Protein AF-A0A9E6MUD1-F1 (afdb_monomer_lite)

Radius of gyration: 17.08 Å; chains: 1; bounding box: 50×46×44 Å

Structure (mmCIF, N/CA/C/O backbone):
data_AF-A0A9E6MUD1-F1
#
_entry.id   AF-A0A9E6MUD1-F1
#
loop_
_atom_site.group_PDB
_atom_site.id
_atom_site.type_symbol
_atom_site.label_atom_id
_atom_site.label_alt_id
_atom_site.label_comp_id
_atom_site.label_asym_id
_atom_site.label_entity_id
_atom_site.label_seq_id
_atom_site.pdbx_PDB_ins_code
_atom_site.Cartn_x
_atom_site.Cartn_y
_atom_site.Cartn_z
_atom_site.occupancy
_atom_site.B_iso_or_equiv
_atom_site.auth_seq_id
_atom_site.auth_comp_id
_atom_site.auth_asym_id
_atom_site.auth_atom_id
_atom_site.pdbx_PDB_model_num
ATOM 1 N N . MET A 1 1 ? -34.913 -24.193 17.769 1.00 39.28 1 MET A N 1
ATOM 2 C CA . MET A 1 1 ? -33.590 -23.808 17.225 1.00 39.28 1 MET A CA 1
ATOM 3 C C . MET A 1 1 ? -32.817 -23.092 18.323 1.00 39.28 1 MET A C 1
ATOM 5 O O . MET A 1 1 ? -33.292 -22.069 18.797 1.00 39.28 1 MET A O 1
ATOM 9 N N . SER A 1 2 ? -31.700 -23.650 18.797 1.00 45.00 2 SER A N 1
ATOM 10 C CA . SER A 1 2 ? -30.899 -23.025 19.860 1.00 45.00 2 SER A CA 1
ATOM 11 C C . SER A 1 2 ? -30.096 -21.855 19.281 1.00 45.00 2 SER A C 1
ATOM 13 O O . SER A 1 2 ? -29.268 -22.062 18.393 1.00 45.00 2 SER A O 1
ATOM 15 N N . LYS A 1 3 ? -30.352 -20.624 19.745 1.00 54.44 3 LYS A N 1
ATOM 16 C CA . LYS A 1 3 ? -29.480 -19.472 19.473 1.00 54.44 3 LYS A CA 1
ATOM 17 C C . LYS A 1 3 ? -28.209 -19.672 20.300 1.00 54.44 3 LYS A C 1
ATOM 19 O O . LYS A 1 3 ? -28.211 -19.395 21.495 1.00 54.44 3 LYS A O 1
ATOM 24 N N . ARG A 1 4 ? -27.138 -20.186 19.686 1.00 55.88 4 ARG A N 1
ATOM 25 C CA . ARG A 1 4 ? -25.810 -20.210 20.319 1.00 55.88 4 ARG A CA 1
ATOM 26 C C . ARG A 1 4 ? -25.371 -18.769 20.573 1.00 55.88 4 ARG 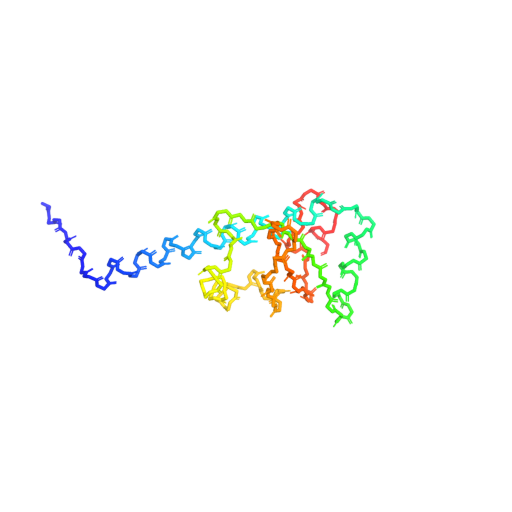A C 1
ATOM 28 O O . ARG A 1 4 ? -25.088 -18.027 19.636 1.00 55.88 4 ARG A O 1
ATOM 35 N N . THR A 1 5 ? -25.346 -18.374 21.839 1.00 66.00 5 THR A N 1
ATOM 36 C CA . THR A 1 5 ? -24.753 -17.111 22.274 1.00 66.00 5 THR A CA 1
ATOM 37 C C . THR A 1 5 ? -23.238 -17.250 22.172 1.00 66.00 5 THR A C 1
ATOM 39 O O . THR A 1 5 ? -22.660 -18.089 22.856 1.00 66.00 5 THR A O 1
ATOM 42 N N . LEU A 1 6 ? -22.608 -16.462 21.297 1.00 72.75 6 LEU A N 1
ATOM 43 C CA . LEU A 1 6 ? -21.149 -16.422 21.169 1.00 72.75 6 LEU A CA 1
ATOM 44 C C . LEU A 1 6 ? -20.515 -16.072 22.519 1.00 72.75 6 LEU A C 1
ATOM 46 O O . LEU A 1 6 ? -20.960 -15.141 23.200 1.00 72.75 6 LEU A O 1
ATOM 50 N N . THR A 1 7 ? -19.459 -16.792 22.879 1.00 81.56 7 THR A N 1
ATOM 51 C CA . THR A 1 7 ? -18.620 -16.489 24.038 1.00 81.56 7 THR A CA 1
ATOM 52 C C . THR A 1 7 ? -17.938 -15.128 23.870 1.00 81.56 7 THR A C 1
ATOM 54 O O . THR A 1 7 ? -17.781 -14.609 22.761 1.00 81.56 7 THR A O 1
ATOM 57 N N . SER A 1 8 ? -17.489 -14.528 24.974 1.00 72.88 8 SER A N 1
ATOM 58 C CA . SER A 1 8 ? -16.741 -13.264 24.930 1.00 72.88 8 SER A CA 1
ATOM 59 C C . SER A 1 8 ? -15.475 -13.366 24.067 1.00 72.88 8 SER A C 1
ATOM 61 O O . SER A 1 8 ? -15.161 -12.425 23.346 1.00 72.88 8 SER A O 1
ATOM 63 N N . GLY A 1 9 ? -14.792 -14.517 24.080 1.00 73.25 9 GLY A N 1
ATOM 64 C CA . GLY A 1 9 ? -13.624 -14.777 23.233 1.00 73.25 9 GLY A CA 1
ATOM 65 C C . GLY A 1 9 ? -13.966 -14.803 21.743 1.00 73.25 9 GLY A C 1
ATOM 66 O O . GLY A 1 9 ? -13.310 -14.128 20.955 1.00 73.25 9 GLY A O 1
ATOM 67 N N . GLU A 1 10 ? -15.042 -15.494 21.357 1.00 76.06 10 GLU A N 1
ATOM 68 C CA . GLU A 1 10 ? -15.517 -15.521 19.965 1.00 76.06 10 GLU A CA 1
ATOM 69 C C . GLU A 1 10 ? -15.979 -14.141 19.485 1.00 76.06 10 GLU A C 1
ATOM 71 O O . GLU A 1 10 ? -15.759 -13.781 18.334 1.00 76.06 10 GLU A O 1
ATOM 76 N N . ARG A 1 11 ? -16.584 -13.330 20.362 1.00 61.22 11 ARG A N 1
ATOM 77 C CA . ARG A 1 11 ? -16.950 -11.940 20.047 1.00 61.22 11 ARG A CA 1
ATOM 78 C C . ARG A 1 11 ? -15.724 -11.061 19.807 1.00 61.22 11 ARG A C 1
ATOM 80 O O . ARG A 1 11 ? -15.732 -10.278 18.863 1.00 61.22 11 ARG A O 1
ATOM 87 N N . ILE A 1 12 ? -14.683 -11.203 20.629 1.00 67.50 12 ILE A N 1
ATOM 88 C CA . ILE A 1 12 ? -13.417 -10.471 20.469 1.00 67.50 12 ILE A CA 1
ATOM 89 C C . ILE A 1 12 ? -12.706 -10.904 19.185 1.00 67.50 12 ILE A C 1
ATOM 91 O O . ILE A 1 12 ? -12.235 -10.047 18.442 1.00 67.50 12 ILE A O 1
ATOM 95 N N . GLN A 1 13 ? -12.654 -12.207 18.898 1.00 69.12 13 GLN A N 1
ATOM 96 C CA . GLN A 1 13 ? -12.031 -12.709 17.677 1.00 69.12 13 GLN A CA 1
ATOM 97 C C . GLN A 1 13 ? -12.813 -12.279 16.434 1.00 69.12 13 GLN A C 1
ATOM 99 O O . GLN A 1 13 ? -12.215 -11.718 15.530 1.00 69.12 13 GLN A O 1
ATOM 104 N N . ASN A 1 14 ? -14.144 -12.398 16.429 1.00 64.94 14 ASN A N 1
ATOM 105 C CA . ASN A 1 14 ? -14.965 -11.890 15.327 1.00 64.94 14 ASN A CA 1
ATOM 106 C C . ASN A 1 14 ? -14.790 -10.379 15.129 1.00 64.94 14 ASN A C 1
ATOM 108 O O . ASN A 1 14 ? -14.696 -9.922 13.995 1.00 64.94 14 ASN A O 1
ATOM 112 N N . ALA A 1 15 ? -14.719 -9.593 16.208 1.00 59.78 15 ALA A N 1
ATOM 113 C CA . ALA A 1 15 ? -14.462 -8.158 16.104 1.00 59.78 15 ALA A CA 1
ATOM 114 C C . ALA A 1 15 ? -13.083 -7.870 15.484 1.00 59.78 15 ALA A C 1
ATOM 116 O O . ALA A 1 15 ? -12.974 -6.985 14.637 1.00 59.78 15 ALA A O 1
ATOM 117 N N . ARG A 1 16 ? -12.056 -8.647 15.857 1.00 66.88 16 ARG A N 1
ATOM 118 C CA . ARG A 1 16 ? -10.707 -8.577 15.271 1.00 66.88 16 ARG A CA 1
ATOM 119 C C . ARG A 1 16 ? -10.666 -9.030 13.816 1.00 66.88 16 ARG A C 1
ATOM 121 O O . ARG A 1 16 ? -9.953 -8.434 13.021 1.00 66.88 16 ARG A O 1
ATOM 128 N N . ASP A 1 17 ? -11.417 -10.059 13.452 1.00 68.38 17 ASP A N 1
ATOM 129 C CA . ASP A 1 17 ? -11.456 -10.575 12.084 1.00 68.38 17 ASP A CA 1
ATOM 130 C C . ASP A 1 17 ? -12.158 -9.574 11.157 1.00 68.38 17 ASP A C 1
ATOM 132 O O . ASP A 1 17 ? -11.660 -9.269 10.073 1.00 68.38 17 ASP A O 1
ATOM 136 N N . ILE A 1 18 ? -13.265 -8.982 11.616 1.00 67.00 18 ILE A N 1
ATOM 137 C CA . ILE A 1 18 ? -13.975 -7.914 10.901 1.00 67.00 18 ILE A CA 1
ATOM 138 C C . ILE A 1 18 ? -13.078 -6.681 10.741 1.00 67.00 18 ILE A C 1
ATOM 140 O O . ILE A 1 18 ? -12.978 -6.139 9.637 1.00 67.00 18 ILE A O 1
ATOM 144 N N . SER A 1 19 ? -12.399 -6.245 11.809 1.00 68.88 19 SER A N 1
ATOM 145 C CA . SER A 1 19 ? -11.494 -5.095 11.730 1.00 68.88 19 SER A CA 1
ATOM 146 C C . SER A 1 19 ? -10.283 -5.386 10.838 1.00 68.88 19 SER A C 1
ATOM 148 O O . SER A 1 19 ? -9.922 -4.550 10.014 1.00 68.88 19 SER A O 1
ATOM 150 N N . SER A 1 20 ? -9.717 -6.593 10.902 1.00 74.00 20 SER A N 1
ATOM 151 C CA . SER A 1 20 ? -8.620 -7.045 10.038 1.00 74.00 20 SER A CA 1
ATOM 152 C C . SER A 1 20 ? -8.985 -6.965 8.554 1.00 74.00 20 SER A C 1
ATOM 154 O O . SER A 1 20 ? -8.207 -6.440 7.757 1.00 74.00 20 SER A O 1
ATOM 156 N N . VAL A 1 21 ? -10.196 -7.390 8.170 1.00 80.69 21 VAL A N 1
ATOM 157 C CA . VAL A 1 21 ? -10.686 -7.246 6.788 1.00 80.69 21 VAL A CA 1
ATOM 158 C C . VAL A 1 21 ? -10.814 -5.773 6.395 1.00 80.69 21 VAL A C 1
ATOM 160 O O . VAL A 1 21 ? -10.421 -5.401 5.286 1.00 80.69 21 VAL A O 1
ATOM 163 N N . ALA A 1 22 ? -11.325 -4.922 7.288 1.00 83.62 22 ALA A N 1
ATOM 164 C CA . ALA A 1 22 ? -11.442 -3.489 7.027 1.00 83.62 22 ALA A CA 1
ATOM 165 C C . ALA A 1 22 ? -10.067 -2.844 6.783 1.00 83.62 22 ALA A C 1
ATOM 167 O O . ALA A 1 22 ? -9.878 -2.182 5.762 1.00 83.62 22 ALA A O 1
ATOM 168 N N . TYR A 1 23 ? -9.081 -3.108 7.645 1.00 83.19 23 TYR A N 1
ATOM 169 C CA . TYR A 1 23 ? -7.721 -2.587 7.486 1.00 83.19 23 TYR A CA 1
ATOM 170 C C . TYR A 1 23 ? -6.993 -3.178 6.280 1.00 83.19 23 TYR A C 1
ATOM 172 O O . TYR A 1 23 ? -6.259 -2.467 5.597 1.00 83.19 23 TYR A O 1
ATOM 180 N N . HIS A 1 24 ? -7.218 -4.455 5.966 1.00 87.56 24 HIS A N 1
ATOM 181 C CA . HIS A 1 24 ? -6.708 -5.074 4.746 1.00 87.56 24 HIS A CA 1
ATOM 182 C C . HIS A 1 24 ? -7.226 -4.353 3.497 1.00 87.56 24 HIS A C 1
ATOM 184 O O . HIS A 1 24 ? -6.453 -4.016 2.595 1.00 87.56 24 HIS A O 1
ATOM 190 N N . ASN A 1 25 ? -8.533 -4.099 3.439 1.00 87.69 25 ASN A N 1
ATOM 191 C CA . ASN A 1 25 ? -9.151 -3.403 2.316 1.00 87.69 25 ASN A CA 1
ATOM 192 C C . ASN A 1 25 ? -8.666 -1.954 2.217 1.00 87.69 25 ASN A C 1
ATOM 194 O O . ASN A 1 25 ? -8.313 -1.515 1.121 1.00 87.69 25 ASN A O 1
ATOM 198 N N . GLU A 1 26 ? -8.583 -1.247 3.346 1.00 88.62 26 GLU A N 1
ATOM 199 C CA . GLU A 1 26 ? -8.103 0.134 3.387 1.00 88.62 26 GLU A CA 1
ATOM 200 C C . GLU A 1 26 ? -6.639 0.228 2.950 1.00 88.62 26 GLU A C 1
ATOM 202 O O . GLU A 1 26 ? -6.326 0.991 2.041 1.00 88.62 26 GLU A O 1
ATOM 207 N N . LEU A 1 27 ? -5.745 -0.611 3.484 1.00 89.38 27 LEU A N 1
ATOM 208 C CA . LEU A 1 27 ? -4.339 -0.623 3.077 1.00 89.38 27 LEU A CA 1
ATOM 209 C C . LEU A 1 27 ? -4.184 -0.939 1.581 1.00 89.38 27 LEU A C 1
ATOM 211 O O . LEU A 1 27 ? -3.397 -0.295 0.886 1.00 89.38 27 LEU A O 1
ATOM 215 N N . SER A 1 28 ? -4.956 -1.896 1.050 1.00 89.31 28 SER A N 1
ATOM 216 C CA . SER A 1 28 ? -4.931 -2.197 -0.387 1.00 89.31 28 SER A CA 1
ATOM 217 C C . SER A 1 28 ? -5.384 -1.004 -1.227 1.00 89.31 28 SER A C 1
ATOM 219 O O . SER A 1 28 ? -4.754 -0.694 -2.239 1.00 89.31 28 SER A O 1
ATOM 221 N N . LYS A 1 29 ? -6.458 -0.330 -0.808 1.00 90.62 29 LYS A N 1
ATOM 222 C CA . LYS A 1 29 ? -6.997 0.857 -1.474 1.00 90.62 29 LYS A CA 1
ATOM 223 C C . LYS A 1 29 ? -5.987 2.003 -1.458 1.00 90.62 29 LYS A C 1
ATOM 225 O O . LYS A 1 29 ? -5.683 2.542 -2.518 1.00 90.62 29 LYS A O 1
ATOM 230 N N . VAL A 1 30 ? -5.433 2.318 -0.291 1.00 90.94 30 VAL A N 1
ATOM 231 C CA . VAL A 1 30 ? -4.468 3.404 -0.083 1.00 90.94 30 VAL A CA 1
ATOM 232 C C . VAL A 1 30 ? -3.245 3.231 -0.982 1.00 90.94 30 VAL A C 1
ATOM 234 O O . VAL A 1 30 ? -2.892 4.147 -1.721 1.00 90.94 30 VAL A O 1
ATOM 237 N N . VAL A 1 31 ? -2.637 2.039 -1.007 1.00 91.06 31 VAL A N 1
ATOM 238 C CA . VAL A 1 31 ? -1.457 1.794 -1.855 1.00 91.06 31 VAL A CA 1
ATOM 239 C C . VAL A 1 31 ? -1.817 1.857 -3.346 1.00 91.06 31 VAL A C 1
ATOM 241 O O . VAL A 1 31 ? -1.049 2.401 -4.135 1.00 91.06 31 VAL A O 1
ATOM 244 N N . ARG A 1 32 ? -2.985 1.346 -3.760 1.00 91.06 32 ARG A N 1
ATOM 245 C CA . ARG A 1 32 ? -3.435 1.408 -5.166 1.00 91.06 32 ARG A CA 1
ATOM 246 C C . ARG A 1 32 ? -3.658 2.839 -5.645 1.00 91.06 32 ARG A C 1
ATOM 248 O O . ARG A 1 32 ? -3.231 3.174 -6.748 1.00 91.06 32 ARG A O 1
ATOM 255 N N . GLU A 1 33 ? -4.319 3.666 -4.840 1.00 90.69 33 GLU A N 1
ATOM 256 C CA . GLU A 1 33 ? -4.548 5.073 -5.183 1.00 90.69 33 GLU A CA 1
ATOM 257 C C . GLU A 1 33 ? -3.224 5.852 -5.230 1.00 90.69 33 GLU A C 1
ATOM 259 O O . GLU A 1 33 ? -3.049 6.669 -6.130 1.00 90.69 33 GLU A O 1
ATOM 264 N N . ALA A 1 34 ? -2.248 5.511 -4.376 1.00 91.06 34 ALA A N 1
ATOM 265 C CA . ALA A 1 34 ? -0.893 6.068 -4.443 1.00 91.06 34 ALA A CA 1
ATOM 266 C C . ALA A 1 34 ? -0.210 5.817 -5.796 1.00 91.06 34 ALA A C 1
ATOM 268 O O . ALA A 1 34 ? 0.496 6.678 -6.297 1.00 91.06 34 ALA A O 1
ATOM 269 N N . PHE A 1 35 ? -0.406 4.641 -6.401 1.00 91.56 35 PHE A N 1
ATOM 270 C CA . PHE A 1 35 ? 0.142 4.347 -7.731 1.00 91.56 35 PHE A CA 1
ATOM 271 C C . PHE A 1 35 ? -0.667 4.972 -8.863 1.00 91.56 35 PHE A C 1
ATOM 273 O O . PHE A 1 35 ? -0.105 5.318 -9.896 1.00 91.56 35 PHE A O 1
ATOM 280 N N . LYS A 1 36 ? -1.982 5.103 -8.690 1.00 90.31 36 LYS A N 1
ATOM 281 C CA . LYS A 1 36 ? -2.880 5.685 -9.693 1.00 90.31 36 LYS A CA 1
ATOM 282 C C . LYS A 1 36 ? -2.637 7.182 -9.901 1.00 90.31 36 LYS A C 1
ATOM 284 O O . LYS A 1 36 ? -2.891 7.678 -10.992 1.00 90.31 36 LYS A O 1
ATOM 289 N N . SER A 1 37 ? -2.157 7.890 -8.878 1.00 89.00 37 SER A N 1
ATOM 290 C CA . SER A 1 37 ? -1.788 9.306 -8.976 1.00 89.00 37 SER A CA 1
ATOM 291 C C . SER A 1 37 ? -0.428 9.545 -9.647 1.00 89.00 37 SER A C 1
ATOM 293 O O . SER A 1 37 ? -0.087 10.694 -9.927 1.00 89.00 37 SER A O 1
ATOM 295 N N . LEU A 1 38 ? 0.347 8.490 -9.930 1.00 90.94 38 LEU A N 1
ATOM 296 C CA . LEU A 1 38 ? 1.663 8.597 -10.558 1.00 90.94 38 LEU A CA 1
ATOM 297 C C . LEU A 1 38 ? 1.578 8.449 -12.086 1.00 90.94 38 LEU A C 1
ATOM 299 O O . LEU A 1 38 ? 0.830 7.606 -12.582 1.00 90.94 38 LEU A O 1
ATOM 303 N N . PRO A 1 39 ? 2.397 9.191 -12.853 1.00 92.25 39 PRO A N 1
ATOM 304 C CA . PRO A 1 39 ? 2.540 8.963 -14.289 1.00 92.25 39 PRO A CA 1
ATOM 305 C C . PRO A 1 39 ? 3.065 7.554 -14.609 1.00 92.25 39 PRO A C 1
ATOM 307 O O . PRO A 1 39 ? 3.946 7.047 -13.915 1.00 92.25 39 PRO A O 1
ATOM 310 N N . ASP A 1 40 ? 2.640 6.957 -15.725 1.00 91.38 40 ASP A N 1
ATOM 311 C CA . ASP A 1 40 ? 3.087 5.619 -16.163 1.00 91.38 40 ASP A CA 1
ATOM 312 C C . ASP A 1 40 ? 4.620 5.460 -16.197 1.00 91.38 40 ASP A C 1
ATOM 314 O O . ASP A 1 40 ? 5.161 4.409 -15.840 1.00 91.38 40 ASP A O 1
ATOM 318 N N . ALA A 1 41 ? 5.345 6.502 -16.619 1.00 93.06 41 ALA A N 1
ATOM 319 C CA . ALA A 1 41 ? 6.809 6.501 -16.645 1.00 93.06 41 ALA A CA 1
ATOM 320 C C . ALA A 1 41 ? 7.415 6.390 -15.233 1.00 93.06 41 ALA A C 1
ATOM 322 O O . ALA A 1 41 ? 8.390 5.663 -15.027 1.00 93.06 41 ALA A O 1
ATOM 323 N N . GLU A 1 42 ? 6.804 7.062 -14.257 1.00 94.44 42 GLU A N 1
ATOM 324 C CA . GLU A 1 42 ? 7.190 6.997 -12.850 1.00 94.44 42 GLU A CA 1
ATOM 325 C C . GLU A 1 42 ? 6.918 5.600 -12.288 1.00 94.44 42 GLU A C 1
ATOM 327 O O . GLU A 1 42 ? 7.813 4.976 -11.722 1.00 94.44 42 GLU A O 1
ATOM 332 N N . VAL A 1 43 ? 5.730 5.044 -12.548 1.00 93.94 43 VAL A N 1
ATOM 333 C CA . VAL A 1 43 ? 5.376 3.677 -12.138 1.00 93.94 43 VAL A CA 1
ATOM 334 C C . VAL A 1 43 ? 6.376 2.658 -12.689 1.00 93.94 43 VAL A C 1
ATOM 336 O O . VAL A 1 43 ? 6.874 1.812 -11.941 1.00 93.94 43 VAL A O 1
ATOM 339 N N . ARG A 1 44 ? 6.732 2.751 -13.979 1.00 94.12 44 ARG A N 1
ATOM 340 C CA . ARG A 1 44 ? 7.763 1.896 -14.597 1.00 94.12 44 ARG A CA 1
ATOM 341 C C . ARG A 1 44 ? 9.104 2.022 -13.878 1.00 94.12 44 ARG A C 1
ATOM 343 O O . ARG A 1 44 ? 9.732 1.002 -13.589 1.00 94.12 44 ARG A O 1
ATOM 350 N N . ARG A 1 45 ? 9.530 3.247 -13.554 1.00 95.06 45 ARG A N 1
ATOM 351 C CA . ARG A 1 45 ? 10.774 3.492 -12.813 1.00 95.06 45 ARG A CA 1
ATOM 352 C C . ARG A 1 45 ? 10.749 2.819 -11.443 1.00 95.06 45 ARG A C 1
ATOM 354 O O . ARG A 1 45 ? 11.699 2.114 -11.109 1.00 95.06 45 ARG A O 1
ATOM 361 N N . LEU A 1 46 ? 9.673 2.991 -10.674 1.00 94.94 46 LEU A N 1
ATOM 362 C CA . LEU A 1 46 ? 9.531 2.403 -9.337 1.00 94.94 46 LEU A CA 1
ATOM 363 C C . LEU A 1 46 ? 9.522 0.870 -9.381 1.00 94.94 46 LEU A C 1
ATOM 365 O O . LEU A 1 46 ? 10.214 0.229 -8.593 1.00 94.94 46 LEU A O 1
ATOM 369 N N . VAL A 1 47 ? 8.800 0.273 -10.335 1.00 94.12 47 VAL A N 1
ATOM 370 C CA . VAL A 1 47 ? 8.779 -1.188 -10.524 1.00 94.12 47 VAL A CA 1
ATOM 371 C C . VAL A 1 47 ? 10.172 -1.720 -10.856 1.00 94.12 47 VAL A C 1
ATOM 373 O O . VAL A 1 47 ? 10.583 -2.742 -10.299 1.00 94.12 47 VAL A O 1
ATOM 376 N N . ASN A 1 48 ? 10.917 -1.034 -11.726 1.00 93.06 48 ASN A N 1
ATOM 377 C CA . ASN A 1 48 ? 12.280 -1.426 -12.080 1.00 93.06 48 ASN A CA 1
ATOM 378 C C . ASN A 1 48 ? 13.230 -1.304 -10.882 1.00 93.06 48 ASN A C 1
ATOM 380 O O . ASN A 1 48 ? 13.974 -2.244 -10.613 1.00 93.06 48 ASN A O 1
ATOM 384 N N . LEU A 1 49 ? 13.155 -0.203 -10.122 1.00 94.69 49 LEU A N 1
ATOM 385 C CA . LEU A 1 49 ? 13.929 -0.010 -8.890 1.00 94.69 49 LEU A CA 1
ATOM 386 C C . LEU A 1 49 ? 13.686 -1.145 -7.886 1.00 94.69 49 LEU A C 1
ATOM 388 O O . LEU A 1 49 ? 14.640 -1.741 -7.388 1.00 94.69 49 LEU A O 1
ATOM 392 N N . CYS A 1 50 ? 12.424 -1.497 -7.638 1.00 93.19 50 CYS A N 1
ATOM 393 C CA . CYS A 1 50 ? 12.094 -2.583 -6.719 1.00 93.19 50 CYS A CA 1
ATOM 394 C C . CYS A 1 50 ? 12.474 -3.970 -7.236 1.00 93.19 50 CYS A C 1
ATOM 396 O O . CYS A 1 50 ? 12.849 -4.831 -6.440 1.00 93.19 50 CYS A O 1
ATOM 398 N N . SER A 1 51 ? 12.454 -4.178 -8.555 1.00 88.38 51 SER A N 1
ATOM 399 C CA . SER A 1 51 ? 12.873 -5.444 -9.172 1.00 88.38 51 SER A CA 1
ATOM 400 C C . SER A 1 51 ? 14.382 -5.691 -9.051 1.00 88.38 51 SER A C 1
ATOM 402 O O . SER A 1 51 ? 14.792 -6.843 -8.974 1.00 88.38 51 SER A O 1
ATOM 404 N N . ILE A 1 52 ? 15.205 -4.636 -8.975 1.00 93.00 52 ILE A N 1
ATOM 405 C CA . ILE A 1 52 ? 16.660 -4.741 -8.742 1.00 93.00 52 ILE A CA 1
ATOM 406 C C . ILE A 1 52 ? 17.039 -4.714 -7.249 1.00 93.00 52 ILE A C 1
ATOM 408 O O . ILE A 1 52 ? 18.196 -4.486 -6.903 1.00 93.00 52 ILE A O 1
ATOM 412 N N . GLY A 1 53 ? 16.064 -4.899 -6.354 1.00 91.31 53 GLY A N 1
ATOM 413 C CA . GLY A 1 53 ? 16.289 -4.976 -4.910 1.00 91.31 53 GLY A CA 1
ATOM 414 C C . GLY A 1 53 ? 16.404 -3.627 -4.194 1.00 91.31 53 GLY A C 1
ATOM 415 O O . GLY A 1 53 ? 16.726 -3.600 -3.009 1.00 91.31 53 GLY A O 1
ATOM 416 N N . ARG A 1 54 ? 16.120 -2.498 -4.855 1.00 94.50 54 ARG A N 1
ATOM 417 C CA . ARG A 1 54 ? 16.055 -1.194 -4.175 1.00 94.50 54 ARG A CA 1
ATOM 418 C C . ARG A 1 54 ? 14.666 -0.954 -3.597 1.00 94.50 54 ARG A C 1
ATOM 420 O O . ARG A 1 54 ? 13.665 -1.381 -4.162 1.00 94.50 54 ARG A O 1
ATOM 427 N N . SER A 1 55 ? 14.585 -0.257 -2.473 1.00 94.69 55 SER A N 1
ATOM 428 C CA . SER A 1 55 ? 13.291 0.181 -1.950 1.00 94.69 55 SER A CA 1
ATOM 429 C C . SER A 1 55 ? 12.841 1.467 -2.640 1.00 94.69 55 SER A C 1
ATOM 431 O O . SER A 1 55 ? 13.669 2.291 -3.033 1.00 94.69 55 SER A O 1
ATOM 433 N N . CYS A 1 56 ? 11.533 1.647 -2.778 1.00 94.19 56 CYS A N 1
ATOM 434 C CA . CYS A 1 56 ? 10.935 2.919 -3.158 1.00 94.19 56 CYS A CA 1
ATOM 435 C C . CYS A 1 56 ? 9.956 3.406 -2.089 1.00 94.19 56 CYS A C 1
ATOM 437 O O . CYS A 1 56 ? 9.619 2.671 -1.161 1.00 94.19 56 CYS A O 1
ATOM 439 N N . ILE A 1 57 ? 9.532 4.663 -2.205 1.00 94.44 57 ILE A N 1
ATOM 440 C CA . ILE A 1 57 ? 8.602 5.302 -1.276 1.00 94.44 57 ILE A CA 1
ATOM 441 C C . ILE A 1 57 ? 7.431 5.842 -2.085 1.00 94.44 57 ILE A C 1
ATOM 443 O O . ILE A 1 57 ? 7.638 6.474 -3.121 1.00 94.44 57 ILE A O 1
ATOM 447 N N . VAL A 1 58 ? 6.221 5.618 -1.586 1.00 92.94 58 VAL A N 1
ATOM 448 C CA . VAL A 1 58 ? 5.024 6.347 -2.012 1.00 92.94 58 VAL A CA 1
ATOM 449 C C . VAL A 1 58 ? 4.446 7.098 -0.816 1.00 92.94 58 VAL A C 1
ATOM 451 O O . VAL A 1 58 ? 4.490 6.601 0.314 1.00 92.94 58 VAL A O 1
ATOM 454 N N . GLU A 1 59 ? 3.943 8.305 -1.058 1.00 92.00 59 GLU A N 1
ATOM 455 C CA . GLU A 1 59 ? 3.283 9.132 -0.047 1.00 92.00 59 GLU A CA 1
ATOM 456 C C . GLU A 1 59 ? 1.772 9.102 -0.264 1.00 92.00 59 GLU A C 1
ATOM 458 O O . GLU A 1 59 ? 1.293 9.149 -1.397 1.00 92.00 59 GLU A O 1
ATOM 463 N N . VAL A 1 60 ? 1.024 8.993 0.831 1.00 90.94 60 VAL A N 1
ATOM 464 C CA . VAL A 1 60 ? -0.441 8.944 0.822 1.00 90.94 60 VAL A CA 1
ATOM 465 C C . VAL A 1 60 ? -1.002 9.837 1.923 1.00 90.94 60 VAL A C 1
ATOM 467 O O . VAL A 1 60 ? -0.428 9.865 3.012 1.00 90.94 60 VAL A O 1
ATOM 470 N N . PRO A 1 61 ? -2.109 10.558 1.693 1.00 89.81 61 PRO A N 1
ATOM 471 C CA . PRO A 1 61 ? -2.766 11.309 2.757 1.00 89.81 61 PRO A CA 1
ATOM 472 C C . PRO A 1 61 ? -3.327 10.355 3.821 1.00 89.81 61 PRO A C 1
ATOM 474 O O . PRO A 1 61 ? -3.709 9.222 3.513 1.00 89.81 61 PRO A O 1
ATOM 477 N N . LEU A 1 62 ? -3.387 10.807 5.076 1.00 88.50 62 LEU A N 1
ATOM 478 C CA . LEU A 1 62 ? -4.103 10.067 6.118 1.00 88.50 62 LEU A CA 1
ATOM 479 C C . LEU A 1 62 ? -5.615 10.164 5.901 1.00 88.50 62 LEU A C 1
ATOM 481 O O . LEU A 1 62 ? -6.125 11.162 5.396 1.00 88.50 62 LEU A O 1
ATOM 485 N N . SER A 1 63 ? -6.334 9.128 6.319 1.00 83.88 63 SER A N 1
ATOM 486 C CA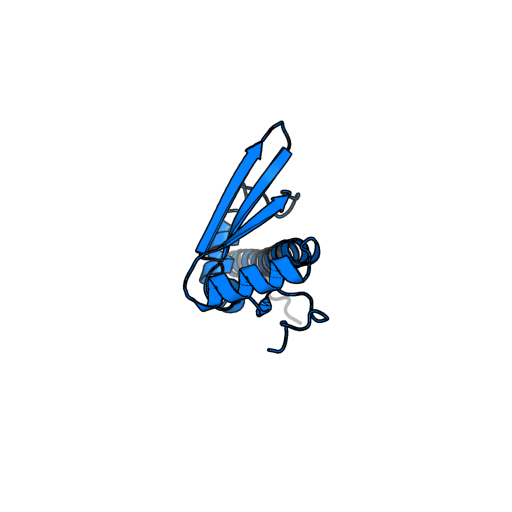 . SER A 1 63 ? -7.797 9.079 6.296 1.00 83.88 63 SER A CA 1
ATOM 487 C C . SER A 1 63 ? -8.340 8.720 7.678 1.00 83.88 63 SER A C 1
ATOM 489 O O . SER A 1 63 ? -7.590 8.323 8.575 1.00 83.88 63 SER A O 1
ATOM 491 N N . GLU A 1 64 ? -9.659 8.823 7.857 1.00 81.31 64 GLU A N 1
ATOM 492 C CA . GLU A 1 64 ? -10.323 8.410 9.099 1.00 81.31 64 GLU A CA 1
ATOM 493 C C . GLU A 1 64 ? -10.019 6.958 9.484 1.00 81.31 64 GLU A C 1
ATOM 495 O O . GLU A 1 64 ? -10.016 6.649 10.668 1.00 81.31 64 GLU A O 1
ATOM 500 N N . THR A 1 65 ? -9.732 6.090 8.509 1.00 79.44 65 THR A N 1
ATOM 501 C CA . THR A 1 65 ? -9.448 4.654 8.682 1.00 79.44 65 THR A CA 1
ATOM 502 C C . THR A 1 65 ? -7.983 4.287 8.421 1.00 79.44 65 THR A C 1
ATOM 504 O O . THR A 1 65 ? -7.578 3.152 8.669 1.00 79.44 65 THR A O 1
ATOM 507 N N . PHE A 1 66 ? -7.162 5.242 7.978 1.00 86.31 66 PHE A N 1
ATOM 508 C CA . PHE A 1 66 ? -5.730 5.083 7.744 1.00 86.31 66 PHE A CA 1
ATOM 509 C C . PHE A 1 66 ? -4.960 6.230 8.404 1.00 86.31 66 PHE A C 1
ATOM 511 O O . PHE A 1 66 ? -4.545 7.202 7.772 1.00 86.31 66 PHE A O 1
ATOM 518 N N . LYS A 1 67 ? -4.784 6.112 9.721 1.00 86.88 67 LYS A N 1
ATOM 519 C CA . LYS A 1 67 ? -4.104 7.087 10.578 1.00 86.88 67 LYS A CA 1
ATOM 520 C C . LYS A 1 67 ? -3.260 6.383 11.634 1.00 86.88 67 LYS A C 1
ATOM 522 O O . LYS A 1 67 ? -3.419 5.191 11.887 1.00 86.88 67 LYS A O 1
ATOM 527 N N . LYS A 1 68 ? -2.375 7.148 12.275 1.00 86.81 68 LYS A N 1
ATOM 528 C CA . LYS A 1 68 ? -1.374 6.657 13.236 1.00 86.81 68 LYS A CA 1
ATOM 529 C C . LYS A 1 68 ? -1.956 5.788 14.360 1.00 86.81 68 LYS A C 1
ATOM 531 O O . LYS A 1 68 ? -1.295 4.852 14.796 1.00 86.81 68 LYS A O 1
ATOM 536 N N . GLU A 1 69 ? -3.180 6.070 14.803 1.00 86.50 69 GLU A N 1
ATOM 537 C CA . GLU A 1 69 ? -3.890 5.302 15.842 1.00 86.50 69 GLU A CA 1
ATOM 538 C C . GLU A 1 69 ? -4.058 3.816 15.486 1.00 86.50 69 GLU A C 1
ATOM 540 O O . GLU A 1 69 ? -4.081 2.975 16.380 1.00 86.50 69 GLU A O 1
ATOM 545 N N . TYR A 1 70 ? -4.093 3.478 14.194 1.00 85.56 70 TYR A N 1
ATOM 546 C CA . TYR A 1 70 ? -4.288 2.112 13.702 1.00 85.56 70 TYR A CA 1
ATOM 547 C C . TYR A 1 70 ? -2.988 1.418 13.282 1.00 85.56 70 TYR A C 1
ATOM 549 O O . TYR A 1 70 ? -3.023 0.361 12.654 1.00 85.56 70 TYR A O 1
ATOM 557 N N . VAL A 1 71 ? -1.819 1.977 13.622 1.00 85.88 71 VAL A N 1
ATOM 558 C CA . VAL A 1 71 ? -0.517 1.427 13.201 1.00 85.88 71 VAL A CA 1
ATOM 559 C C . VAL A 1 71 ? -0.315 -0.027 13.635 1.00 85.88 71 VAL A C 1
ATOM 561 O O . VAL A 1 71 ? 0.263 -0.810 12.887 1.00 85.88 71 VAL A O 1
ATOM 564 N N . TYR A 1 72 ? -0.816 -0.408 14.815 1.00 84.62 72 TYR A N 1
ATOM 565 C CA . TYR A 1 72 ? -0.726 -1.784 15.304 1.00 84.62 72 TYR A CA 1
ATOM 566 C C . TYR A 1 72 ? -1.501 -2.750 14.401 1.00 84.62 72 TYR A C 1
ATOM 568 O O . TYR A 1 72 ? -0.941 -3.744 13.937 1.00 84.62 72 TYR A O 1
ATOM 576 N N . ASP A 1 73 ? -2.759 -2.426 14.100 1.00 85.69 73 ASP A N 1
ATOM 577 C CA . ASP A 1 73 ? -3.616 -3.257 13.255 1.00 85.69 73 ASP A CA 1
ATOM 578 C C . ASP A 1 73 ? -3.083 -3.336 11.818 1.00 85.69 73 ASP A C 1
ATOM 580 O O . ASP A 1 73 ? -3.036 -4.413 11.224 1.00 85.69 73 ASP A O 1
ATOM 584 N N . ILE A 1 74 ? -2.600 -2.212 11.279 1.00 86.81 74 ILE A N 1
ATOM 585 C CA . ILE A 1 74 ? -1.980 -2.139 9.951 1.00 86.81 74 ILE A CA 1
ATOM 586 C C . ILE A 1 74 ? -0.727 -3.021 9.890 1.00 86.81 74 ILE A C 1
ATOM 588 O O . ILE A 1 74 ? -0.575 -3.810 8.958 1.00 86.81 74 ILE A O 1
ATOM 592 N N . ASN A 1 75 ? 0.151 -2.940 10.894 1.00 87.38 75 ASN A N 1
ATOM 593 C CA . ASN A 1 75 ? 1.350 -3.777 10.957 1.00 87.38 75 ASN A CA 1
ATOM 594 C C . ASN A 1 75 ? 1.003 -5.267 11.068 1.00 87.38 75 ASN A C 1
ATOM 596 O O . ASN A 1 75 ? 1.669 -6.094 10.447 1.00 87.38 75 ASN A O 1
ATOM 600 N N . ASN A 1 76 ? -0.057 -5.610 11.803 1.00 86.81 76 ASN A N 1
ATOM 601 C CA . ASN A 1 76 ? -0.545 -6.984 11.892 1.00 86.81 76 ASN A CA 1
ATOM 602 C C . ASN A 1 76 ? -1.104 -7.488 10.547 1.00 86.81 76 ASN A C 1
ATOM 604 O O . ASN A 1 76 ? -0.846 -8.612 10.130 1.00 86.81 76 ASN A O 1
ATOM 608 N N . VAL A 1 77 ? -1.824 -6.645 9.807 1.00 87.38 77 VAL A N 1
ATOM 609 C CA . VAL A 1 77 ? -2.278 -6.974 8.448 1.00 87.38 77 VAL A CA 1
ATOM 610 C C . VAL A 1 77 ? -1.095 -7.186 7.497 1.00 87.38 77 VAL A C 1
ATOM 612 O O . VAL A 1 77 ? -1.117 -8.118 6.686 1.00 87.38 77 VAL A O 1
ATOM 615 N N . ILE A 1 78 ? -0.050 -6.357 7.599 1.00 88.69 78 ILE A N 1
ATOM 616 C CA . ILE A 1 78 ? 1.169 -6.485 6.789 1.00 88.69 78 ILE A CA 1
ATOM 617 C C . ILE A 1 78 ? 1.883 -7.810 7.075 1.00 88.69 78 ILE A C 1
ATOM 619 O O . ILE A 1 78 ? 2.296 -8.487 6.132 1.00 88.69 78 ILE A O 1
ATOM 623 N N . SER A 1 79 ? 2.010 -8.197 8.348 1.00 85.25 79 SER A N 1
ATOM 624 C CA . SER A 1 79 ? 2.701 -9.432 8.736 1.00 85.25 79 SER A CA 1
ATOM 625 C C . SER A 1 79 ? 1.939 -10.689 8.311 1.00 85.25 79 SER A C 1
ATOM 627 O O . SER A 1 79 ? 2.556 -11.667 7.885 1.00 85.25 79 SER A O 1
ATOM 629 N N . MET A 1 80 ? 0.606 -10.658 8.377 1.00 86.75 80 MET A N 1
ATOM 630 C CA . MET A 1 80 ? -0.236 -11.829 8.125 1.00 86.75 80 MET A CA 1
ATOM 631 C C . MET A 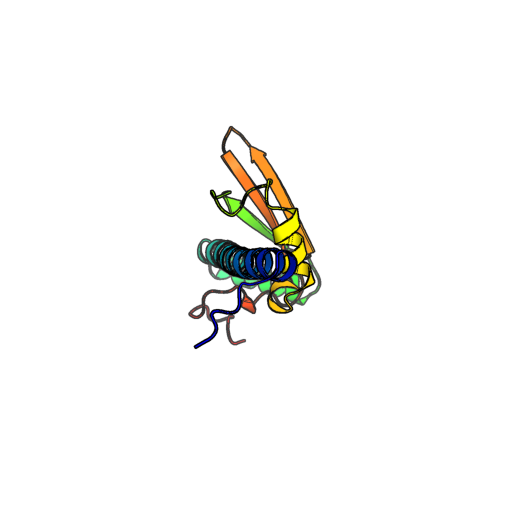1 80 ? -0.575 -12.039 6.645 1.00 86.75 80 MET A C 1
ATOM 633 O O . MET A 1 80 ? -0.820 -13.172 6.230 1.00 86.75 80 MET A O 1
ATOM 637 N N . SER A 1 81 ? -0.599 -10.982 5.824 1.00 86.38 81 SER A N 1
ATOM 638 C CA . SER A 1 81 ? -1.053 -11.079 4.432 1.00 86.38 81 SER A CA 1
ATOM 639 C C . SER A 1 81 ? 0.107 -11.158 3.427 1.00 86.38 81 SER A C 1
ATOM 641 O O . SER A 1 81 ? 0.866 -10.197 3.266 1.00 86.38 81 SER A O 1
ATOM 643 N N . PRO A 1 82 ? 0.207 -12.239 2.621 1.00 86.44 82 PRO A N 1
ATOM 644 C CA . PRO A 1 82 ? 1.181 -12.334 1.530 1.00 86.44 82 PRO A CA 1
ATOM 645 C C . PRO A 1 82 ? 1.090 -11.181 0.518 1.00 86.44 82 PRO A C 1
ATOM 647 O O . PRO A 1 82 ? 2.094 -10.809 -0.102 1.00 86.44 82 PRO A O 1
ATOM 650 N N . LEU A 1 83 ? -0.100 -10.586 0.374 1.00 87.00 83 LEU A N 1
ATOM 651 C CA . LEU A 1 83 ? -0.335 -9.420 -0.475 1.00 87.00 83 LEU A CA 1
ATOM 652 C C . LEU A 1 83 ? 0.572 -8.253 -0.078 1.00 87.00 83 LEU A C 1
ATOM 654 O O . LEU A 1 83 ? 1.114 -7.580 -0.951 1.00 87.00 83 LEU A O 1
ATOM 658 N N . PHE A 1 84 ? 0.821 -8.062 1.215 1.00 91.19 84 PHE A N 1
ATOM 659 C CA . PHE A 1 84 ? 1.561 -6.920 1.743 1.00 91.19 84 PHE A CA 1
ATOM 660 C C . PHE A 1 84 ? 3.037 -7.197 2.027 1.00 91.19 84 PHE A C 1
ATOM 662 O O . PHE A 1 84 ? 3.737 -6.283 2.434 1.00 91.19 84 PHE A O 1
ATOM 669 N N . LYS A 1 85 ? 3.573 -8.372 1.658 1.00 90.31 85 LYS A N 1
ATOM 670 C CA . LYS A 1 85 ? 5.019 -8.691 1.761 1.00 90.31 85 LYS A CA 1
ATOM 671 C C . LYS A 1 85 ? 5.966 -7.694 1.084 1.00 90.31 85 LYS A C 1
ATOM 673 O O . LYS A 1 85 ? 7.162 -7.709 1.339 1.00 90.31 85 LYS A O 1
ATOM 678 N N . SER A 1 86 ? 5.444 -6.884 0.166 1.00 92.69 86 SER A N 1
ATOM 679 C CA . SER A 1 86 ? 6.224 -5.853 -0.523 1.00 92.69 86 SER A CA 1
ATOM 680 C C . SER A 1 86 ? 6.220 -4.517 0.207 1.00 92.69 86 SER A C 1
ATOM 682 O O . SER A 1 86 ? 6.889 -3.607 -0.255 1.00 92.69 86 SER A O 1
ATOM 684 N N . ILE A 1 87 ? 5.481 -4.385 1.309 1.00 94.12 87 ILE A N 1
ATOM 685 C CA . ILE A 1 87 ? 5.533 -3.244 2.219 1.00 94.12 87 ILE A CA 1
ATOM 686 C C . ILE A 1 87 ? 6.559 -3.582 3.299 1.00 94.12 87 ILE A C 1
ATOM 688 O O . ILE A 1 87 ? 6.385 -4.541 4.043 1.00 94.12 87 ILE A O 1
ATOM 692 N N . GLN A 1 88 ? 7.635 -2.804 3.372 1.00 92.75 88 GLN A N 1
ATOM 693 C CA . GLN A 1 88 ? 8.664 -2.966 4.402 1.00 92.75 88 GLN A CA 1
ATOM 694 C C . GLN A 1 88 ? 8.307 -2.225 5.687 1.00 92.75 88 GLN A C 1
ATOM 696 O O . GLN A 1 88 ? 8.619 -2.685 6.780 1.00 92.75 88 GLN A O 1
ATOM 701 N N . ARG A 1 89 ? 7.712 -1.039 5.547 1.00 91.50 89 ARG A N 1
ATOM 702 C CA . ARG A 1 89 ? 7.518 -0.085 6.639 1.00 91.50 89 ARG A CA 1
ATOM 703 C C . ARG A 1 89 ? 6.500 0.968 6.233 1.00 91.50 89 ARG A C 1
ATOM 705 O O . ARG A 1 89 ? 6.456 1.364 5.068 1.00 91.50 89 ARG A O 1
ATOM 712 N N . ILE A 1 90 ? 5.749 1.461 7.212 1.00 93.56 90 ILE A N 1
ATOM 713 C CA . ILE A 1 90 ? 4.894 2.638 7.069 1.00 93.56 90 ILE A CA 1
ATOM 714 C C . ILE A 1 90 ? 5.250 3.638 8.169 1.00 93.56 90 ILE A C 1
ATOM 716 O O . ILE A 1 90 ? 5.225 3.288 9.347 1.00 93.56 90 ILE A O 1
ATOM 720 N N . ASP A 1 91 ? 5.566 4.874 7.784 1.00 92.50 91 ASP A N 1
ATOM 721 C CA . ASP A 1 91 ? 5.734 5.992 8.715 1.00 92.50 91 ASP A CA 1
ATOM 722 C C . ASP A 1 91 ? 4.545 6.932 8.624 1.00 92.50 91 ASP A C 1
ATOM 724 O O . ASP A 1 91 ? 4.184 7.345 7.527 1.00 92.50 91 ASP A O 1
ATOM 728 N N . PHE A 1 92 ? 3.992 7.331 9.765 1.00 91.44 92 PHE A N 1
ATOM 729 C CA . PHE A 1 92 ? 2.935 8.336 9.845 1.00 91.44 92 PHE A CA 1
ATOM 730 C C . PHE A 1 92 ? 3.546 9.682 10.235 1.00 91.44 92 PHE A C 1
ATOM 732 O O . PHE A 1 92 ? 4.135 9.808 11.312 1.00 91.44 92 PHE A O 1
ATOM 739 N N . LEU A 1 93 ? 3.408 10.674 9.361 1.00 88.12 93 LEU A N 1
ATOM 740 C CA . LEU A 1 93 ? 4.002 12.001 9.478 1.00 88.12 93 LEU A CA 1
ATOM 741 C C . LEU A 1 93 ? 2.902 13.069 9.504 1.00 88.12 93 LEU A C 1
ATOM 743 O O . LEU A 1 93 ? 1.852 12.920 8.883 1.00 88.12 93 LEU A O 1
ATOM 747 N N . ILE A 1 94 ? 3.150 14.152 10.238 1.00 83.00 94 ILE A N 1
ATOM 748 C CA . ILE A 1 94 ? 2.281 15.333 10.285 1.00 83.00 94 ILE A CA 1
ATOM 749 C C . ILE A 1 94 ? 3.100 16.495 9.732 1.00 83.00 94 ILE A C 1
ATOM 751 O O . ILE A 1 94 ? 4.188 16.767 10.244 1.00 83.00 94 ILE A O 1
ATOM 755 N N . LYS A 1 95 ? 2.602 17.167 8.695 1.00 74.06 95 LYS A N 1
ATOM 756 C CA . LYS A 1 95 ? 3.220 18.365 8.118 1.00 74.06 95 LYS A CA 1
ATOM 757 C C . LYS A 1 95 ? 2.145 19.421 7.909 1.00 74.06 95 LYS A C 1
ATOM 759 O O . LYS A 1 95 ? 1.147 19.149 7.267 1.00 74.06 95 LYS A O 1
ATOM 764 N N . GLU A 1 96 ? 2.360 20.617 8.453 1.00 68.50 96 GLU A N 1
ATOM 765 C CA . GLU A 1 96 ? 1.499 21.786 8.187 1.00 68.50 96 GLU A CA 1
ATOM 766 C C . GLU A 1 96 ? -0.003 21.525 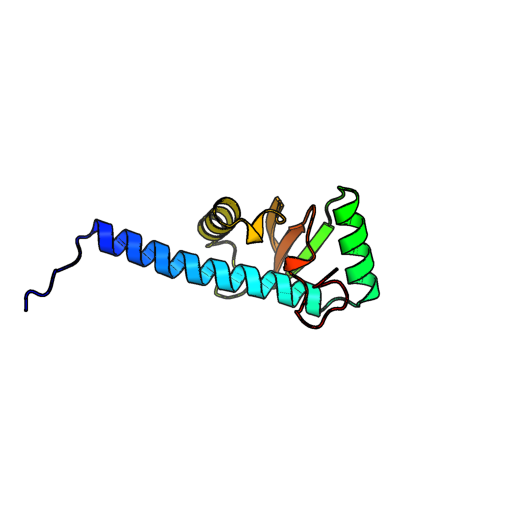8.451 1.00 68.50 96 GLU A C 1
ATOM 768 O O . GLU A 1 96 ? -0.861 21.958 7.697 1.00 68.50 96 GLU A O 1
ATOM 773 N N . ASN A 1 97 ? -0.323 20.812 9.541 1.00 68.50 97 ASN A N 1
ATOM 774 C CA . ASN A 1 97 ? -1.675 20.356 9.920 1.00 68.50 97 ASN A CA 1
ATOM 775 C C . ASN A 1 97 ? -2.317 19.298 9.002 1.00 68.50 97 ASN A C 1
ATOM 777 O O . ASN A 1 97 ? -3.405 18.816 9.315 1.00 68.50 97 ASN A O 1
ATOM 781 N N . GLU A 1 98 ? -1.628 18.858 7.949 1.00 76.19 98 GLU A N 1
ATOM 782 C CA . GLU A 1 98 ? -2.030 17.736 7.105 1.00 76.19 98 GLU A CA 1
ATOM 783 C C . GLU A 1 98 ? -1.190 16.489 7.421 1.00 76.19 98 GLU A C 1
ATOM 785 O O . GLU A 1 98 ? 0.043 16.503 7.511 1.00 76.19 98 GLU A O 1
ATOM 790 N N . GLY A 1 99 ? -1.871 15.371 7.655 1.00 85.50 99 GLY A N 1
ATOM 791 C CA . GLY A 1 99 ? -1.219 14.091 7.897 1.00 85.50 99 GLY A CA 1
ATOM 792 C C . GLY A 1 99 ? -0.952 13.355 6.590 1.00 85.50 99 GLY A C 1
ATOM 793 O O . GLY A 1 99 ? -1.842 13.244 5.748 1.00 85.50 99 GLY A O 1
ATOM 794 N N . PHE A 1 100 ? 0.217 12.728 6.473 1.00 90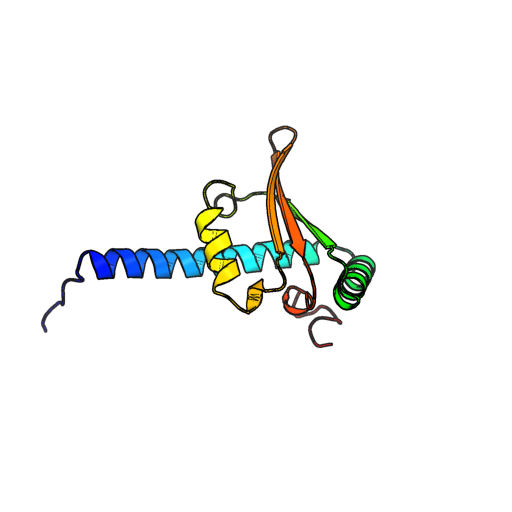.94 100 PHE A N 1
ATOM 795 C CA . PHE A 1 100 ? 0.506 11.765 5.409 1.00 90.94 100 PHE A CA 1
ATOM 796 C C . PHE A 1 100 ? 1.236 10.535 5.953 1.00 90.94 100 PHE A C 1
ATOM 798 O O . PHE A 1 100 ? 1.843 10.568 7.025 1.00 90.94 100 PHE A O 1
ATOM 805 N N . ALA A 1 101 ? 1.190 9.430 5.214 1.00 92.62 101 ALA A N 1
ATOM 806 C CA . ALA A 1 101 ? 2.017 8.265 5.470 1.00 92.62 101 ALA A CA 1
ATOM 807 C C . ALA A 1 101 ? 3.036 8.049 4.350 1.00 92.62 101 ALA A C 1
ATOM 809 O O . ALA A 1 101 ? 2.721 8.187 3.168 1.00 92.62 101 ALA A O 1
ATOM 810 N N . ARG A 1 102 ? 4.251 7.648 4.728 1.00 93.88 102 ARG A N 1
ATOM 811 C CA . ARG A 1 102 ? 5.278 7.135 3.816 1.00 93.88 102 ARG A CA 1
ATOM 812 C C . ARG A 1 102 ? 5.262 5.624 3.841 1.00 93.88 102 ARG A C 1
ATOM 814 O O . ARG A 1 102 ? 5.534 5.026 4.879 1.00 93.88 102 ARG A O 1
ATOM 821 N N . ILE A 1 103 ? 4.985 5.017 2.697 1.00 94.31 103 ILE A N 1
ATOM 822 C CA . ILE A 1 103 ? 4.961 3.566 2.539 1.00 94.31 103 ILE A CA 1
ATOM 823 C C . ILE A 1 103 ? 6.221 3.155 1.787 1.00 94.31 103 ILE A C 1
ATOM 825 O O . ILE A 1 103 ? 6.402 3.492 0.617 1.00 94.31 103 ILE A O 1
ATOM 829 N N . TRP A 1 104 ? 7.088 2.419 2.475 1.00 95.50 104 TRP A N 1
ATOM 830 C CA . TRP A 1 104 ? 8.309 1.862 1.912 1.00 95.50 104 TRP A CA 1
ATOM 831 C C . TRP A 1 104 ? 7.995 0.536 1.237 1.00 95.50 104 TRP A C 1
ATOM 833 O O . TRP A 1 104 ? 7.501 -0.397 1.878 1.00 95.50 104 TRP A O 1
ATOM 843 N N . LEU A 1 105 ? 8.297 0.449 -0.053 1.00 95.19 105 LEU A N 1
ATOM 844 C CA . LEU A 1 105 ? 7.995 -0.699 -0.890 1.00 95.19 105 LEU A CA 1
ATOM 845 C C . LEU A 1 105 ? 9.268 -1.360 -1.416 1.00 95.19 105 LEU A C 1
ATOM 847 O O . LEU A 1 105 ? 10.240 -0.688 -1.748 1.00 95.19 105 LEU A O 1
ATOM 851 N N . HIS A 1 106 ? 9.253 -2.687 -1.515 1.00 94.94 106 HIS A N 1
ATOM 852 C CA . HIS A 1 106 ? 10.374 -3.491 -1.991 1.00 94.94 106 HIS A CA 1
ATOM 853 C C . HIS A 1 106 ? 9.903 -4.762 -2.718 1.00 94.94 106 HIS A C 1
ATOM 855 O O . HIS A 1 106 ? 8.822 -5.303 -2.459 1.00 94.94 106 HIS A O 1
ATOM 861 N N . GLY A 1 107 ? 10.737 -5.268 -3.630 1.00 92.62 107 GLY A N 1
ATOM 862 C CA . GLY A 1 107 ? 10.475 -6.494 -4.379 1.00 92.62 107 GLY A CA 1
ATOM 863 C C . GLY A 1 107 ? 9.327 -6.349 -5.384 1.00 92.62 107 GLY A C 1
ATOM 864 O O . GLY A 1 107 ? 9.229 -5.359 -6.107 1.00 92.62 107 GLY A O 1
ATOM 865 N N . ASN A 1 108 ? 8.443 -7.348 -5.469 1.00 91.44 108 ASN A N 1
ATOM 866 C CA . ASN A 1 108 ? 7.369 -7.340 -6.467 1.00 91.44 108 ASN A CA 1
ATOM 867 C C . ASN A 1 108 ? 6.187 -6.432 -6.075 1.00 91.44 108 ASN A C 1
ATOM 869 O O . ASN A 1 108 ? 5.207 -6.885 -5.482 1.00 91.44 108 ASN A O 1
ATOM 873 N N . ILE A 1 109 ? 6.250 -5.163 -6.479 1.00 92.81 109 ILE A N 1
ATOM 874 C CA . ILE A 1 109 ? 5.199 -4.167 -6.221 1.00 92.81 109 ILE A CA 1
ATOM 875 C C . ILE A 1 109 ? 4.067 -4.162 -7.268 1.00 92.81 109 ILE A C 1
ATOM 877 O O . ILE A 1 109 ? 3.066 -3.475 -7.073 1.00 92.81 109 ILE A O 1
ATOM 881 N N . ARG A 1 110 ? 4.167 -4.952 -8.355 1.00 91.19 110 ARG A N 1
ATOM 882 C CA . ARG A 1 110 ? 3.200 -4.948 -9.482 1.00 91.19 110 ARG A CA 1
ATOM 883 C C . ARG A 1 110 ? 1.763 -5.265 -9.053 1.00 91.19 110 ARG A C 1
ATOM 885 O O . ARG A 1 110 ? 0.806 -4.754 -9.628 1.00 91.19 110 ARG A O 1
ATOM 892 N N . LYS A 1 111 ? 1.606 -6.050 -7.983 1.00 87.81 111 LYS A N 1
ATOM 893 C CA . LYS A 1 111 ? 0.315 -6.418 -7.370 1.00 87.81 111 LYS A CA 1
ATOM 894 C C . LYS A 1 111 ? -0.528 -5.228 -6.892 1.00 87.81 111 LYS A C 1
ATOM 896 O O . LYS A 1 111 ? -1.753 -5.355 -6.789 1.00 87.81 111 LYS A O 1
ATOM 901 N N . PHE A 1 112 ? 0.109 -4.091 -6.609 1.00 89.94 112 PHE A N 1
ATOM 902 C CA . PHE A 1 112 ? -0.562 -2.866 -6.177 1.00 89.94 112 PHE A CA 1
ATOM 903 C C . PHE A 1 112 ? -0.951 -1.943 -7.328 1.00 89.94 112 PHE A C 1
ATOM 905 O O . PHE A 1 112 ? -1.655 -0.963 -7.102 1.00 89.94 112 PHE A O 1
ATOM 912 N N . LEU A 1 113 ? -0.541 -2.252 -8.557 1.00 91.12 113 LEU A N 1
ATOM 913 C CA . LEU A 1 113 ? -0.896 -1.424 -9.698 1.00 91.12 113 LEU A CA 1
ATOM 914 C C . LEU A 1 113 ? -2.401 -1.532 -10.000 1.00 91.12 113 LEU A C 1
ATOM 916 O O . LEU A 1 113 ? -3.030 -2.566 -9.717 1.00 91.12 113 LEU A O 1
ATOM 920 N N . PRO A 1 114 ? -3.005 -0.478 -10.576 1.00 84.69 114 PRO A N 1
ATOM 921 C CA . PRO A 1 114 ? -4.343 -0.557 -11.146 1.00 84.69 114 PRO A CA 1
ATOM 922 C C . PRO A 1 114 ? -4.449 -1.725 -12.136 1.00 84.69 114 PRO A C 1
ATOM 924 O O . PRO A 1 114 ? -3.520 -1.983 -12.898 1.00 84.69 114 PRO A O 1
ATOM 927 N N . LYS A 1 115 ? -5.586 -2.437 -12.155 1.00 84.44 115 LYS A N 1
ATOM 928 C CA . LYS A 1 115 ? -5.765 -3.635 -13.006 1.00 84.44 115 LYS A CA 1
ATOM 929 C C . LYS A 1 115 ? -5.599 -3.359 -14.507 1.00 84.44 115 LYS A C 1
ATOM 931 O O . LYS A 1 115 ? -5.321 -4.284 -15.265 1.00 84.44 115 LYS A O 1
ATOM 936 N N . ASN A 1 116 ? -5.818 -2.114 -14.924 1.00 84.12 116 ASN A N 1
ATOM 937 C CA . ASN A 1 116 ? -5.665 -1.624 -16.292 1.00 84.12 116 ASN A CA 1
ATOM 938 C C . ASN A 1 116 ? -4.238 -1.145 -16.616 1.00 84.12 116 ASN A C 1
ATOM 940 O O . ASN A 1 116 ? -3.966 -0.832 -17.771 1.00 84.12 116 ASN A O 1
ATOM 944 N N . HIS A 1 117 ? -3.326 -1.084 -15.641 1.00 86.62 117 HIS A N 1
ATOM 945 C CA . HIS A 1 117 ? -1.945 -0.686 -15.889 1.00 86.62 117 HIS A CA 1
ATOM 946 C C . HIS A 1 117 ? -1.195 -1.799 -16.636 1.00 86.62 117 HIS A C 1
ATOM 948 O O . HIS A 1 117 ? -1.271 -2.970 -16.265 1.00 86.62 117 HIS A O 1
ATOM 954 N N . THR A 1 118 ? -0.420 -1.437 -17.660 1.00 87.00 118 THR A N 1
ATOM 955 C CA . THR A 1 118 ? 0.287 -2.399 -18.533 1.00 87.00 118 THR A CA 1
ATOM 956 C C . THR A 1 118 ? 1.170 -3.386 -17.762 1.00 87.00 118 THR A C 1
ATOM 958 O O . THR A 1 118 ? 1.163 -4.577 -18.051 1.00 87.00 118 THR A O 1
ATOM 961 N N . LEU A 1 119 ? 1.863 -2.910 -16.723 1.00 87.31 119 LEU A N 1
ATOM 962 C CA . LEU A 1 119 ? 2.715 -3.734 -15.857 1.00 87.31 119 LEU A CA 1
ATOM 963 C C . LEU A 1 119 ? 1.968 -4.596 -14.821 1.00 87.31 119 LEU A C 1
ATOM 965 O O . LEU A 1 119 ? 2.619 -5.334 -14.088 1.00 87.31 119 LEU A O 1
ATO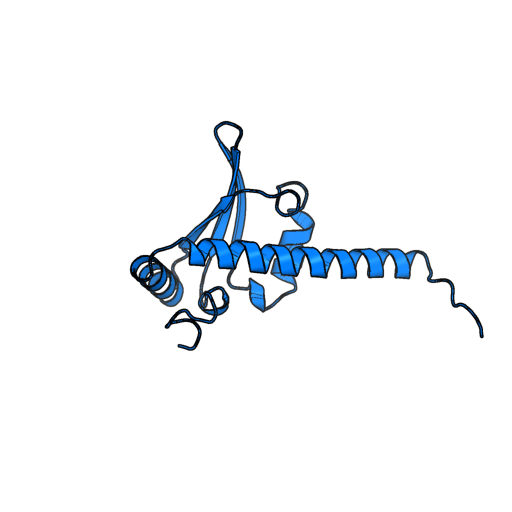M 969 N N . TYR A 1 120 ? 0.639 -4.506 -14.699 1.00 83.88 120 TYR A N 1
ATOM 970 C CA . TYR A 1 120 ? -0.111 -5.269 -13.688 1.00 83.88 120 TYR A CA 1
ATOM 971 C C . TYR A 1 120 ? -0.060 -6.787 -13.933 1.00 83.88 120 TYR A C 1
ATOM 973 O O . TYR A 1 120 ? -0.107 -7.567 -12.985 1.00 83.88 120 TYR A O 1
ATOM 981 N N . ARG A 1 121 ? 0.036 -7.205 -15.202 1.00 76.00 121 ARG A N 1
ATOM 982 C CA . ARG A 1 121 ? 0.058 -8.620 -15.624 1.00 76.00 121 ARG A CA 1
ATOM 983 C C . ARG A 1 121 ? 1.436 -9.108 -16.085 1.00 76.00 121 ARG A C 1
ATOM 985 O O . ARG A 1 121 ? 1.526 -10.229 -16.576 1.00 76.00 121 ARG A O 1
ATOM 992 N N . SER A 1 122 ? 2.458 -8.255 -16.003 1.00 63.53 122 SER A N 1
ATOM 993 C CA . SER A 1 122 ? 3.818 -8.534 -16.485 1.00 63.53 122 SER A CA 1
ATOM 994 C C . SER A 1 122 ? 4.684 -9.241 -15.454 1.00 63.53 122 SER A C 1
ATOM 996 O O . SER A 1 122 ? 4.510 -8.971 -14.243 1.00 63.53 122 SER A O 1
#

Secondary structure (DSSP, 8-state):
-------HHHHHHHHHHHHHHHHHHHHHHHHHHHHHTS-HHHHHHHHHHHHTT--EEEEEE-BTTBSGGGHHHHHHHHHH-GGGTTEEEEEEEEETTEEEEEEEE-S--GGGS-TTSGGGG-

pLDDT: mean 84.74, std 10.92, range [39.28, 95.5]

Sequence (122 aa):
MSKRTLTSGERIQNARDISSVAYHNELSKVVREAFKSLPDAEVRRLVNLCSIGRSCIVEVPLSETFKKEYVYDINNVISMSPLFKSIQRIDFLIKENEGFARIWLHGNIRKFLPKNHTLYRS

Foldseek 3Di:
DDPPDDDPVRVVVVVLVVLLVVLLVVVLVQLLVQQVPDDLVVNVVQQVCQQVWHKDKTKGWADPSRAPVCQVSNVVSLVPDPLNVQFPDKDWDADPNTIMIITIGHHRPLCSYDPPRPSVVD